Protein AF-A0A959LME8-F1 (afdb_monomer_lite)

pLDDT: mean 77.9, std 24.5, range [28.61, 98.38]

Secondary structure (DSSP, 8-state):
------------------------------------------TT-PPPEE-TT--TTGGG-TTEEEEEEETTEEEEEEEE---S-BGGGTTSTTHHHHB----SS-TT----S-----EEEEEEEESS---

Sequence (131 aa):
MNRNISLLALAIIATASISFTACKKASDASVEPTTSSTSTSTPGTNNPVVSDGVPDIYKKIYGATDIYVDGDYVVIKVNGLPDHKSPYYLSTQWESTMYEAYNGTNPQFNLNPNRISEAKITFRIPMNPKE

Foldseek 3Di:
DDDDDDDDDDDDDDDDDDDDDDDDDDDDDDDDDDDPDPDDDFPQPDQAAEDPPFDPVVSPDGQWNYWYDDPQWIKTKGWDFDRAADCLCPPHPCCVRRHDDDPDDDPPDDDDPHHTDIDIDMDIGGNDDDD

Radius of gyration: 27.07 Å; chains: 1; bounding box: 62×78×50 Å

Structure (mmCIF, N/CA/C/O backbone):
data_AF-A0A959LME8-F1
#
_entry.id   AF-A0A959LME8-F1
#
loop_
_atom_site.group_PDB
_atom_site.id
_atom_site.type_symbol
_atom_site.label_atom_id
_atom_site.label_alt_id
_atom_site.label_comp_id
_atom_site.label_asym_id
_atom_site.label_entity_id
_atom_site.label_seq_id
_atom_site.pdbx_PDB_ins_code
_atom_site.Cartn_x
_atom_site.Cartn_y
_atom_site.Cartn_z
_atom_site.occupancy
_atom_site.B_iso_or_equiv
_atom_site.auth_seq_id
_atom_site.auth_comp_id
_atom_site.auth_asym_id
_atom_site.auth_atom_id
_atom_site.pdbx_PDB_model_num
ATOM 1 N N . MET A 1 1 ? 24.085 -51.849 -20.803 1.00 43.47 1 MET A N 1
ATOM 2 C CA . MET A 1 1 ? 24.813 -51.978 -19.524 1.00 43.47 1 MET A CA 1
ATOM 3 C C . MET A 1 1 ? 23.754 -51.964 -18.437 1.00 43.47 1 MET A C 1
ATOM 5 O O . MET A 1 1 ? 23.379 -50.902 -17.972 1.00 43.47 1 MET A O 1
ATOM 9 N N . ASN A 1 2 ? 23.164 -53.130 -18.154 1.00 46.31 2 ASN A N 1
ATOM 10 C CA . ASN A 1 2 ? 21.931 -53.242 -17.370 1.00 46.31 2 ASN A CA 1
ATOM 11 C C . ASN A 1 2 ? 22.140 -54.288 -16.278 1.00 46.31 2 ASN A C 1
ATOM 13 O O . ASN A 1 2 ? 22.315 -55.463 -16.590 1.00 46.31 2 ASN A O 1
ATOM 17 N N . ARG A 1 3 ? 22.128 -53.846 -15.019 1.00 53.62 3 ARG A N 1
ATOM 18 C CA . ARG A 1 3 ? 22.070 -54.687 -13.819 1.00 53.62 3 ARG A CA 1
ATOM 19 C C . ARG A 1 3 ? 21.374 -53.882 -12.716 1.00 53.62 3 ARG A C 1
ATOM 21 O O . ARG A 1 3 ? 21.660 -52.698 -12.631 1.00 53.62 3 ARG A O 1
ATOM 28 N N . ASN A 1 4 ? 20.519 -54.348 -11.809 1.00 46.09 4 ASN A N 1
ATOM 29 C CA . ASN A 1 4 ? 19.783 -55.580 -11.520 1.00 46.09 4 ASN A CA 1
ATOM 30 C C . ASN A 1 4 ? 18.724 -55.124 -10.486 1.00 46.09 4 ASN A C 1
ATOM 32 O O . ASN A 1 4 ? 19.103 -54.478 -9.510 1.00 46.09 4 ASN A O 1
ATOM 36 N N . ILE A 1 5 ? 17.436 -55.424 -10.665 1.00 55.38 5 ILE A N 1
ATOM 37 C CA . ILE A 1 5 ? 16.397 -55.106 -9.667 1.00 55.38 5 ILE A CA 1
ATOM 38 C C . ILE A 1 5 ? 16.437 -56.170 -8.563 1.00 55.38 5 ILE A C 1
ATOM 40 O O . ILE A 1 5 ? 16.324 -57.360 -8.851 1.00 55.38 5 ILE A O 1
ATOM 44 N N . SER A 1 6 ? 16.632 -55.738 -7.313 1.00 51.69 6 SER A N 1
ATOM 45 C CA . SER A 1 6 ? 16.668 -56.603 -6.128 1.00 51.69 6 SER A CA 1
ATOM 46 C C . SER A 1 6 ? 15.275 -56.718 -5.503 1.00 51.69 6 SER A C 1
ATOM 48 O O . SER A 1 6 ? 14.708 -55.727 -5.047 1.00 51.69 6 SER A O 1
ATOM 50 N N . LEU A 1 7 ? 14.738 -57.939 -5.494 1.00 45.81 7 LEU A N 1
ATOM 51 C CA . LEU A 1 7 ? 13.547 -58.366 -4.760 1.00 45.81 7 LEU A CA 1
ATOM 52 C C . LEU A 1 7 ? 13.969 -58.884 -3.376 1.00 45.81 7 LEU A C 1
ATOM 54 O O . LEU A 1 7 ? 14.580 -59.947 -3.325 1.00 45.81 7 LEU A O 1
ATOM 58 N N . LEU A 1 8 ? 13.591 -58.211 -2.279 1.00 47.78 8 LEU A N 1
ATOM 59 C CA . LEU A 1 8 ? 13.223 -58.886 -1.020 1.00 47.78 8 LEU A CA 1
ATOM 60 C C . LEU A 1 8 ? 12.517 -57.944 -0.014 1.00 47.78 8 LEU A C 1
ATOM 62 O O . LEU A 1 8 ? 13.131 -57.075 0.590 1.00 47.78 8 LEU A O 1
ATOM 66 N N . ALA A 1 9 ? 11.205 -58.158 0.108 1.00 44.62 9 ALA A N 1
ATOM 67 C CA . ALA A 1 9 ? 10.322 -58.104 1.282 1.00 44.62 9 ALA A CA 1
ATOM 68 C C . ALA A 1 9 ? 10.640 -57.231 2.524 1.00 44.62 9 ALA A C 1
ATOM 70 O O . ALA A 1 9 ? 11.569 -57.525 3.267 1.00 44.62 9 ALA A O 1
ATOM 71 N N . LEU A 1 10 ? 9.701 -56.327 2.862 1.00 42.75 10 LEU A N 1
ATOM 72 C CA . LEU A 1 10 ? 9.080 -56.182 4.201 1.00 42.75 10 LEU A CA 1
ATOM 73 C C . LEU A 1 10 ? 7.830 -55.269 4.075 1.00 42.75 10 LEU A C 1
ATOM 75 O O . LEU A 1 10 ? 7.948 -54.081 3.816 1.00 42.75 10 LEU A O 1
ATOM 79 N N . ALA A 1 11 ? 6.637 -55.828 3.863 1.00 44.25 11 ALA A N 1
ATOM 80 C CA . ALA A 1 11 ? 5.595 -56.096 4.864 1.00 44.25 11 ALA A CA 1
ATOM 81 C C . ALA A 1 11 ? 4.889 -54.857 5.489 1.00 44.25 11 ALA A C 1
ATOM 83 O O . ALA A 1 11 ? 5.402 -54.228 6.402 1.00 44.25 11 ALA A O 1
ATOM 84 N N . ILE A 1 12 ? 3.650 -54.630 5.018 1.00 51.25 12 ILE A N 1
ATOM 85 C CA . ILE A 1 12 ? 2.414 -54.332 5.780 1.00 51.25 12 ILE A CA 1
ATOM 86 C C . ILE A 1 12 ? 2.395 -53.060 6.652 1.00 51.25 12 ILE A C 1
ATOM 88 O O . ILE A 1 12 ? 2.774 -53.106 7.817 1.00 51.25 12 ILE A O 1
ATOM 92 N N . ILE A 1 13 ? 1.749 -51.990 6.162 1.00 51.47 13 ILE A N 1
ATOM 93 C CA . ILE A 1 13 ? 0.960 -51.079 7.014 1.00 51.47 13 ILE A CA 1
ATOM 94 C C . ILE A 1 13 ? -0.391 -50.807 6.347 1.00 51.47 13 ILE A C 1
ATOM 96 O O . ILE A 1 13 ? -0.491 -50.542 5.151 1.00 51.47 13 ILE A O 1
ATOM 100 N N . ALA A 1 14 ? -1.419 -50.975 7.169 1.00 47.78 14 ALA A N 1
ATOM 101 C CA . ALA A 1 14 ? -2.825 -51.064 6.849 1.00 47.78 14 ALA A CA 1
ATOM 102 C C . ALA A 1 14 ? -3.462 -49.758 6.343 1.00 47.78 14 ALA A C 1
ATOM 104 O O . ALA A 1 14 ? -3.069 -48.644 6.676 1.00 47.78 14 ALA A O 1
ATOM 105 N N . THR A 1 15 ? -4.513 -49.980 5.564 1.00 51.12 15 THR A N 1
ATOM 106 C CA . THR A 1 15 ? -5.557 -49.082 5.069 1.00 51.12 15 THR A CA 1
ATOM 107 C C . THR A 1 15 ? -6.162 -48.134 6.108 1.00 51.12 15 THR A C 1
ATOM 109 O O . THR A 1 15 ? -6.530 -48.576 7.194 1.00 51.12 15 THR A O 1
ATOM 112 N N . ALA A 1 16 ? -6.451 -46.895 5.696 1.00 45.44 16 ALA A N 1
ATOM 113 C CA . ALA A 1 16 ? -7.585 -46.123 6.213 1.00 45.44 16 ALA A CA 1
ATOM 1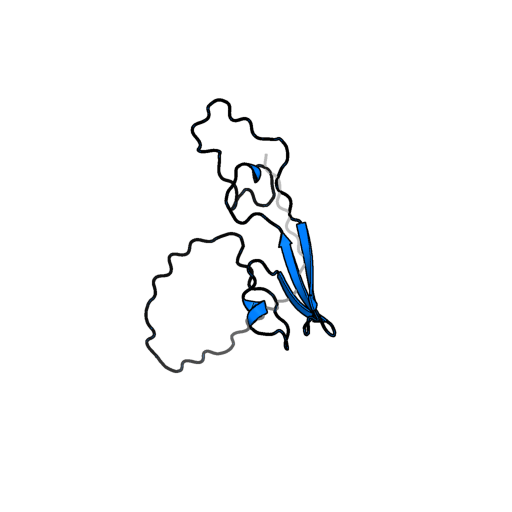14 C C . ALA A 1 16 ? -8.075 -45.115 5.157 1.00 45.44 16 ALA A C 1
ATOM 116 O O . ALA A 1 16 ? -7.724 -43.937 5.160 1.00 45.44 16 ALA A O 1
ATOM 117 N N . SER A 1 17 ? -8.886 -45.608 4.224 1.00 50.75 17 SER A N 1
ATOM 118 C CA . SER A 1 17 ? -9.713 -44.802 3.327 1.00 50.75 17 SER A CA 1
ATOM 119 C C . SER A 1 17 ? -10.876 -44.231 4.139 1.00 50.75 17 SER A C 1
ATOM 121 O O . SER A 1 17 ? -11.756 -44.981 4.555 1.00 50.75 17 SER A O 1
ATOM 123 N N . ILE A 1 18 ? -10.895 -42.920 4.372 1.00 56.47 18 ILE A N 1
ATOM 124 C CA . ILE A 1 18 ? -12.032 -42.243 5.003 1.00 56.47 18 ILE A CA 1
ATOM 125 C C . ILE A 1 18 ? -12.670 -41.332 3.955 1.00 56.47 18 ILE A C 1
ATOM 127 O O . ILE A 1 18 ? -12.293 -40.176 3.777 1.00 56.47 18 ILE A O 1
ATOM 131 N N . SER A 1 19 ? -13.633 -41.892 3.224 1.00 48.53 19 SER A N 1
ATOM 132 C CA . SER A 1 19 ? -14.590 -41.124 2.433 1.00 48.53 19 SER A CA 1
ATOM 133 C C . SER A 1 19 ? -15.699 -40.638 3.359 1.00 48.53 19 SER A C 1
ATOM 135 O O . SER A 1 19 ? -16.513 -41.430 3.827 1.00 48.53 19 SER A O 1
ATOM 137 N N . PHE A 1 20 ? -15.761 -39.330 3.595 1.00 55.59 20 PHE A N 1
ATOM 138 C CA . PHE A 1 20 ? -16.958 -38.691 4.128 1.00 55.59 20 PHE A CA 1
ATOM 139 C C . PHE A 1 20 ? -17.844 -38.265 2.955 1.00 55.59 20 PHE A C 1
ATOM 141 O O . PHE A 1 20 ? -17.534 -37.323 2.230 1.00 55.59 20 PHE A O 1
ATOM 148 N N . THR A 1 21 ? -18.949 -38.978 2.749 1.00 50.16 21 THR A N 1
ATOM 149 C CA . THR A 1 21 ? -20.094 -38.495 1.968 1.00 50.16 21 THR A CA 1
ATOM 150 C C . THR A 1 21 ? -21.156 -38.032 2.958 1.00 50.16 21 THR A C 1
ATOM 152 O O . THR A 1 21 ? -21.611 -38.834 3.770 1.00 50.16 21 THR A O 1
ATOM 155 N N . ALA A 1 22 ? -21.561 -36.761 2.900 1.00 47.03 22 ALA A N 1
ATOM 156 C CA . ALA A 1 22 ? -22.679 -36.247 3.687 1.00 47.03 22 ALA A CA 1
ATOM 157 C C . ALA A 1 22 ? -23.575 -35.307 2.857 1.00 47.03 22 ALA A C 1
ATOM 159 O O . ALA A 1 22 ? -23.183 -34.215 2.467 1.00 47.03 22 ALA A O 1
ATOM 160 N N . CYS A 1 23 ? -24.779 -35.833 2.615 1.00 43.09 23 CYS A N 1
ATOM 161 C CA . CYS A 1 23 ? -26.102 -35.246 2.376 1.00 43.09 23 CYS A CA 1
ATOM 162 C C . CYS A 1 23 ? -26.331 -34.119 1.350 1.00 43.09 23 CYS A C 1
ATOM 164 O O . CYS A 1 23 ? -26.049 -32.944 1.564 1.00 43.09 23 CYS A O 1
ATOM 166 N N . LYS A 1 24 ? -27.081 -34.501 0.304 1.00 48.75 24 LYS A N 1
ATOM 167 C CA . LYS A 1 24 ? -27.944 -33.628 -0.498 1.00 48.75 24 LYS A CA 1
ATOM 168 C C . LYS A 1 24 ? -29.092 -33.079 0.358 1.00 48.75 24 LYS A C 1
ATOM 170 O O . LYS A 1 24 ? -29.767 -33.852 1.035 1.00 48.75 24 LYS A O 1
ATOM 175 N N . LYS A 1 25 ? -29.410 -31.794 0.199 1.00 39.50 25 LYS A N 1
ATOM 176 C CA . LYS A 1 25 ? -30.776 -31.284 0.356 1.00 39.50 25 LYS A CA 1
ATOM 177 C C . LYS A 1 25 ? -31.178 -30.641 -0.966 1.00 39.50 25 LYS A C 1
ATOM 179 O O . LYS A 1 25 ? -30.631 -29.616 -1.352 1.00 39.50 25 LYS A O 1
ATOM 184 N N . ALA A 1 26 ? -32.091 -31.298 -1.673 1.00 48.03 26 ALA A N 1
ATOM 185 C CA . ALA A 1 26 ? -32.864 -30.670 -2.729 1.00 48.03 26 ALA A CA 1
ATOM 186 C C . ALA A 1 26 ? -34.098 -30.053 -2.069 1.00 48.03 26 ALA A C 1
ATOM 188 O O . ALA A 1 26 ? -34.865 -30.763 -1.421 1.00 48.03 26 ALA A O 1
ATOM 189 N N . SER A 1 27 ? -34.268 -28.746 -2.218 1.00 41.41 27 SER A N 1
ATOM 190 C CA . SER A 1 27 ? -35.561 -28.094 -2.051 1.00 41.41 27 SER A CA 1
ATOM 191 C C . SER A 1 27 ? -35.542 -26.753 -2.774 1.00 41.41 27 SER A C 1
ATOM 193 O O . SER A 1 27 ? -34.872 -25.823 -2.340 1.00 41.41 27 SER A O 1
ATOM 195 N N . ASP A 1 28 ? -36.335 -26.756 -3.838 1.00 39.28 28 ASP A N 1
ATOM 196 C CA . ASP A 1 28 ? -37.061 -25.664 -4.472 1.00 39.28 28 ASP A CA 1
ATOM 197 C C . ASP A 1 28 ? -36.351 -24.743 -5.472 1.00 39.28 28 ASP A C 1
ATOM 199 O O . ASP A 1 28 ? -35.332 -24.109 -5.207 1.00 39.28 28 ASP A O 1
ATOM 203 N N . ALA A 1 29 ? -36.946 -24.708 -6.663 1.00 46.69 29 ALA A N 1
ATOM 204 C CA . ALA A 1 29 ? -36.537 -23.902 -7.792 1.00 46.69 29 ALA A CA 1
ATOM 205 C C . ALA A 1 29 ? -37.232 -22.543 -7.689 1.00 46.69 29 ALA A C 1
ATOM 207 O O . ALA A 1 29 ? -38.408 -22.411 -8.016 1.00 46.69 29 ALA A O 1
ATOM 208 N N . SER A 1 30 ? -36.484 -21.527 -7.272 1.00 41.28 30 SER A N 1
ATOM 209 C CA . SER A 1 30 ? -36.855 -20.132 -7.481 1.00 41.28 30 SER A CA 1
ATOM 210 C C . SER A 1 30 ? -35.950 -19.566 -8.568 1.00 41.28 30 SER A C 1
ATOM 212 O O . SER A 1 30 ? -34.728 -19.545 -8.431 1.00 41.28 30 SER A O 1
ATOM 214 N N . VAL A 1 31 ? -36.561 -19.173 -9.681 1.00 52.66 31 VAL A N 1
ATOM 215 C CA . VAL A 1 31 ? -35.905 -18.500 -10.802 1.00 52.66 31 VAL A CA 1
ATOM 216 C C . VAL A 1 31 ? -35.580 -17.070 -10.366 1.00 52.66 31 VAL A C 1
ATOM 218 O O . VAL A 1 31 ? -36.493 -16.271 -10.179 1.00 52.66 31 VAL A O 1
ATOM 221 N N . GLU A 1 32 ? -34.296 -16.739 -10.227 1.00 42.97 32 GLU A N 1
ATOM 222 C CA . GLU A 1 32 ? -33.808 -15.356 -10.099 1.00 42.97 32 GLU A CA 1
ATOM 223 C C . GLU A 1 32 ? -32.955 -14.963 -11.321 1.00 42.97 32 GLU A C 1
ATOM 225 O O . GLU A 1 32 ? -32.406 -15.833 -12.007 1.00 42.97 32 GLU A O 1
ATOM 230 N N . PRO A 1 33 ? -32.891 -13.662 -11.657 1.00 40.16 33 PRO A N 1
ATOM 231 C CA . PRO A 1 33 ? -32.531 -13.194 -12.985 1.00 40.16 33 PRO A CA 1
ATOM 232 C C . PRO A 1 33 ? -31.032 -13.334 -13.261 1.00 40.16 33 PRO A C 1
ATOM 234 O O . PRO A 1 33 ? -30.173 -13.005 -12.446 1.00 40.16 33 PRO A O 1
ATOM 237 N N . THR A 1 34 ? -30.720 -13.796 -14.471 1.00 34.56 34 THR A N 1
ATOM 238 C CA . THR A 1 34 ? -29.362 -13.852 -15.008 1.00 34.56 34 THR A CA 1
ATOM 239 C C . THR A 1 34 ? -28.827 -12.439 -15.234 1.00 34.56 34 THR A C 1
ATOM 241 O O . THR A 1 34 ? -29.139 -11.802 -16.238 1.00 34.56 34 THR A O 1
ATOM 244 N N . THR A 1 35 ? -27.976 -11.966 -14.325 1.00 35.62 35 THR A N 1
ATOM 245 C CA . THR A 1 35 ? -27.057 -10.858 -14.599 1.00 35.62 35 THR A CA 1
ATOM 246 C C . THR A 1 35 ? -25.741 -11.467 -15.065 1.00 35.62 35 THR A C 1
ATOM 248 O O . THR A 1 35 ? -25.015 -12.081 -14.284 1.00 35.62 35 THR A O 1
ATOM 251 N N . SER A 1 36 ? -25.448 -11.348 -16.360 1.00 41.72 36 SER A N 1
ATOM 252 C CA . SER A 1 36 ? -24.146 -11.704 -16.925 1.00 41.72 36 SER A CA 1
ATOM 253 C C . SER A 1 36 ? -23.059 -10.810 -16.328 1.00 41.72 36 SER A C 1
ATOM 255 O O . SER A 1 36 ? -22.819 -9.702 -16.799 1.00 41.72 36 SER A O 1
ATOM 257 N N . SER A 1 37 ? -22.389 -11.305 -15.294 1.00 33.38 37 SER A N 1
ATOM 258 C CA . SER A 1 37 ? -21.175 -10.704 -14.755 1.00 33.38 37 SER A CA 1
ATOM 259 C C . SER A 1 37 ? -19.977 -11.215 -15.547 1.00 33.38 37 SER A C 1
ATOM 261 O O . SER A 1 37 ? -19.467 -12.306 -15.293 1.00 33.38 37 SER A O 1
ATOM 263 N N . THR A 1 38 ? -19.515 -10.422 -16.511 1.00 31.80 38 THR A N 1
ATOM 264 C CA . THR A 1 38 ? -18.164 -10.568 -17.063 1.00 31.80 38 THR A CA 1
ATOM 265 C C . THR A 1 38 ? -17.172 -10.439 -15.910 1.00 31.80 38 THR A C 1
ATOM 267 O O . THR A 1 38 ? -17.045 -9.380 -15.299 1.00 31.80 38 THR A O 1
ATOM 270 N N . SER A 1 39 ? -16.505 -11.540 -15.571 1.00 32.75 39 SER A N 1
ATOM 271 C CA . SER A 1 39 ? -15.501 -11.591 -14.514 1.00 32.75 39 SER A CA 1
ATOM 272 C C . SER A 1 39 ? -14.203 -10.951 -15.005 1.00 32.75 39 SER A C 1
ATOM 274 O O . SER A 1 39 ? -13.378 -11.606 -15.637 1.00 32.75 39 SER A O 1
ATOM 276 N N . THR A 1 40 ? -14.020 -9.666 -14.712 1.00 28.61 40 THR A N 1
ATOM 277 C CA . THR A 1 40 ? -12.692 -9.047 -14.714 1.00 28.61 40 THR A CA 1
ATOM 278 C C . THR A 1 40 ? -12.141 -9.159 -13.300 1.00 28.61 40 THR A C 1
ATOM 280 O O . THR A 1 40 ? -12.606 -8.486 -12.385 1.00 28.61 40 THR A O 1
ATOM 283 N N . SER A 1 41 ? -11.181 -10.058 -13.108 1.00 34.50 41 SER A N 1
ATOM 284 C CA . SER A 1 41 ? -10.487 -10.255 -11.838 1.00 34.50 41 SER A CA 1
ATOM 285 C C . SER A 1 41 ? -9.553 -9.070 -11.576 1.00 34.50 41 SER A C 1
ATOM 287 O O . SER A 1 41 ? -8.429 -9.040 -12.078 1.00 34.50 41 SER A O 1
ATOM 289 N N . THR A 1 42 ? -10.018 -8.079 -10.817 1.00 40.22 42 THR A N 1
ATOM 290 C CA . THR A 1 42 ? -9.170 -6.996 -10.298 1.00 40.22 42 THR A CA 1
ATOM 291 C C . THR A 1 42 ? -8.412 -7.494 -9.059 1.00 40.22 42 THR A C 1
ATOM 293 O O . THR A 1 42 ? -9.039 -8.020 -8.134 1.00 40.22 42 THR A O 1
ATOM 296 N N . PRO A 1 43 ? -7.077 -7.360 -8.989 1.00 43.16 43 PRO A N 1
ATOM 297 C CA . PRO A 1 43 ? -6.308 -7.698 -7.793 1.00 43.16 43 PRO A CA 1
ATOM 298 C C . PRO A 1 43 ? -6.570 -6.658 -6.695 1.00 43.16 43 PRO A C 1
ATOM 300 O O . PRO A 1 43 ? -5.956 -5.601 -6.677 1.00 43.16 43 PRO A O 1
ATOM 303 N N . GLY A 1 44 ? -7.498 -6.947 -5.781 1.00 51.19 44 GLY A N 1
ATOM 304 C CA . GLY A 1 44 ? -7.839 -6.022 -4.689 1.00 51.19 44 GLY A CA 1
ATOM 305 C C . GLY A 1 44 ? -9.118 -6.354 -3.921 1.00 51.19 44 GLY A C 1
ATOM 306 O O . GLY A 1 44 ? -9.319 -5.857 -2.816 1.00 51.19 44 GLY A O 1
ATOM 307 N N . THR A 1 45 ? -9.972 -7.235 -4.445 1.00 50.94 45 THR A N 1
ATOM 308 C CA . THR A 1 45 ? -11.248 -7.590 -3.807 1.00 50.94 45 THR A CA 1
ATOM 309 C C . THR A 1 45 ? -11.083 -8.686 -2.753 1.00 50.94 45 THR A C 1
ATOM 311 O O . THR A 1 45 ? -11.630 -9.778 -2.874 1.00 50.94 45 THR A O 1
ATOM 314 N N . ASN A 1 46 ? -10.328 -8.406 -1.693 1.00 62.59 46 ASN A N 1
ATOM 315 C CA . ASN A 1 46 ? -10.524 -9.149 -0.453 1.00 62.59 46 ASN A CA 1
ATOM 316 C C . ASN A 1 46 ? -11.702 -8.493 0.265 1.00 62.59 46 ASN A C 1
ATOM 318 O O . ASN A 1 46 ? -11.643 -7.307 0.583 1.00 62.59 46 ASN A O 1
ATOM 322 N N . ASN A 1 47 ? -12.785 -9.240 0.486 1.00 79.62 47 ASN A N 1
ATOM 323 C CA . ASN A 1 47 ? -13.838 -8.764 1.377 1.00 79.62 47 ASN A CA 1
ATOM 324 C C . ASN A 1 47 ? -13.207 -8.573 2.768 1.00 79.62 47 ASN A C 1
ATOM 326 O O . ASN A 1 47 ? -12.567 -9.514 3.250 1.00 79.62 47 ASN A O 1
ATOM 330 N N . PRO A 1 48 ? -13.345 -7.396 3.405 1.00 90.06 48 PRO A N 1
ATOM 331 C CA . PRO A 1 48 ? -12.769 -7.175 4.722 1.00 90.06 48 PRO A CA 1
ATOM 332 C C . PRO A 1 48 ? -13.339 -8.180 5.720 1.00 90.06 48 PRO A C 1
ATOM 334 O O . PRO A 1 48 ? -14.522 -8.528 5.663 1.00 90.06 48 PRO A O 1
ATOM 337 N N . VAL A 1 49 ? -12.518 -8.599 6.680 1.00 95.56 49 VAL A N 1
ATOM 338 C CA . VAL A 1 49 ? -13.050 -9.204 7.901 1.00 95.56 49 VAL A CA 1
ATOM 339 C C . VAL A 1 49 ? -13.719 -8.084 8.691 1.00 95.56 49 VAL A C 1
ATOM 341 O O . VAL A 1 49 ? -13.085 -7.076 8.989 1.00 95.56 49 VAL A O 1
ATOM 344 N N . VAL A 1 50 ? -15.010 -8.225 8.984 1.00 96.50 50 VAL A N 1
ATOM 345 C CA . VAL A 1 50 ? -15.784 -7.216 9.716 1.00 96.50 50 VAL A CA 1
ATOM 346 C C . VAL A 1 50 ? -16.341 -7.847 10.981 1.00 96.50 50 VAL A C 1
ATOM 348 O O . VAL A 1 50 ? -17.032 -8.860 10.911 1.00 96.50 50 VAL A O 1
ATOM 351 N N . SER A 1 51 ? -16.039 -7.242 12.128 1.00 96.50 51 SER A N 1
ATOM 352 C CA . SER A 1 51 ? -16.558 -7.679 13.428 1.00 96.50 51 SER A CA 1
ATOM 353 C C . SER A 1 51 ? -17.954 -7.114 13.716 1.00 96.50 51 SER A C 1
ATOM 355 O O . SER A 1 51 ? -18.371 -6.106 13.137 1.00 96.50 51 SER A O 1
ATOM 357 N N . ASP A 1 52 ? -18.665 -7.739 14.655 1.00 94.50 52 ASP A N 1
ATOM 358 C CA . ASP A 1 52 ? -19.958 -7.249 15.138 1.00 94.50 52 ASP A CA 1
ATOM 359 C C . ASP A 1 52 ? -19.846 -5.844 15.754 1.00 94.50 52 ASP A C 1
ATOM 361 O O . ASP A 1 52 ? -18.810 -5.445 16.287 1.00 94.50 52 ASP A O 1
ATOM 365 N N . GLY A 1 53 ? -20.931 -5.069 15.670 1.00 93.62 53 GLY A N 1
ATOM 366 C CA . GLY A 1 53 ? -20.999 -3.710 16.220 1.00 93.62 53 GLY A CA 1
ATOM 367 C C . GLY A 1 53 ? -20.349 -2.621 15.358 1.00 93.62 53 GLY A C 1
ATOM 368 O O . GLY A 1 53 ? -20.501 -1.444 15.673 1.00 93.62 53 GLY A O 1
ATOM 369 N N . VAL A 1 54 ? -19.683 -2.972 14.251 1.00 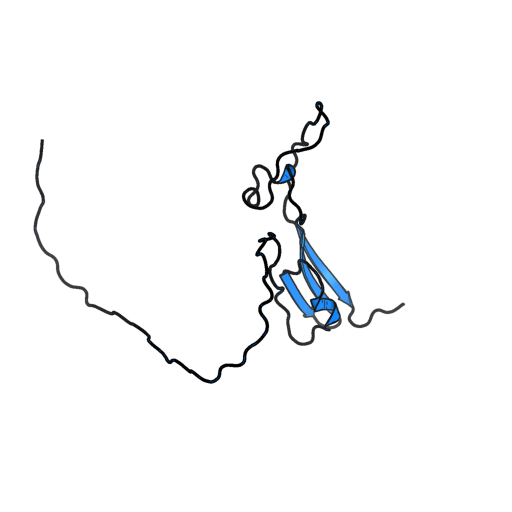96.44 54 VAL A N 1
ATOM 370 C CA . VAL A 1 54 ? -19.185 -1.997 13.267 1.00 96.44 54 VAL A CA 1
ATOM 371 C C . VAL A 1 54 ? -20.366 -1.343 12.529 1.00 96.44 54 VAL A C 1
ATOM 373 O O . VAL A 1 54 ? -21.129 -2.058 11.865 1.00 96.44 54 VAL A O 1
ATOM 376 N N . PRO A 1 55 ? -20.517 -0.002 12.569 1.00 94.69 55 PRO A N 1
ATOM 377 C CA . PRO A 1 55 ? -21.566 0.688 11.822 1.00 94.69 55 PRO A CA 1
ATOM 378 C C . PRO A 1 55 ? -21.464 0.455 10.310 1.00 94.69 55 PRO A C 1
ATOM 380 O O . PRO A 1 55 ? -20.370 0.449 9.740 1.00 94.69 55 PRO A O 1
ATOM 383 N N . ASP A 1 56 ? -22.610 0.330 9.637 1.00 94.31 56 ASP A N 1
ATOM 384 C CA . ASP A 1 56 ? -22.681 -0.059 8.220 1.00 94.31 56 ASP A CA 1
ATOM 385 C C . ASP A 1 56 ? -21.908 0.864 7.272 1.00 94.31 56 ASP A C 1
ATOM 387 O O . ASP A 1 56 ? -21.432 0.424 6.226 1.00 94.31 56 ASP A O 1
ATOM 391 N N . ILE A 1 57 ? -21.741 2.138 7.634 1.00 93.50 57 ILE A N 1
ATOM 392 C CA . ILE A 1 57 ? -20.976 3.089 6.824 1.00 93.50 57 ILE A CA 1
ATOM 393 C C . ILE A 1 57 ? -19.514 2.657 6.648 1.00 93.50 57 ILE A C 1
ATOM 395 O O . ILE A 1 57 ? -18.974 2.784 5.551 1.00 93.50 57 ILE A O 1
ATOM 399 N N . TYR A 1 58 ? -18.893 2.074 7.677 1.00 94.81 58 TYR A N 1
ATOM 400 C CA . TYR A 1 58 ? -17.496 1.640 7.618 1.00 94.81 58 TYR A CA 1
ATOM 401 C C . TYR A 1 58 ? -17.315 0.379 6.770 1.00 94.81 58 TYR A C 1
ATOM 403 O O . TYR A 1 58 ? -16.249 0.177 6.197 1.00 94.81 58 TYR A O 1
ATOM 411 N N . LYS A 1 59 ? -18.371 -0.423 6.585 1.00 91.62 59 LYS A N 1
ATOM 412 C CA . LYS A 1 59 ? -18.354 -1.605 5.702 1.00 91.62 59 LYS A CA 1
ATOM 413 C C . LYS A 1 59 ? -18.179 -1.239 4.224 1.00 91.62 59 LYS A C 1
ATOM 415 O O . LYS A 1 59 ? -17.854 -2.100 3.417 1.00 91.62 59 LYS A O 1
ATOM 420 N N . LYS A 1 60 ? -18.389 0.033 3.866 1.00 92.81 60 LYS A N 1
ATOM 421 C CA . LYS A 1 60 ? -18.210 0.551 2.501 1.00 92.81 60 LYS A CA 1
ATOM 422 C C . LYS A 1 60 ? -16.765 0.936 2.181 1.00 92.81 60 LYS A C 1
ATOM 424 O O . LYS A 1 60 ? -16.498 1.376 1.065 1.00 92.81 60 LYS A O 1
ATOM 429 N N . ILE A 1 61 ? -15.844 0.829 3.139 1.00 92.75 61 ILE A N 1
ATOM 430 C CA . ILE A 1 61 ? -14.446 1.195 2.916 1.00 92.75 61 ILE A CA 1
ATOM 431 C C . ILE A 1 61 ? -13.796 0.183 1.977 1.00 92.75 61 ILE A C 1
ATOM 433 O O . ILE A 1 61 ? -13.694 -1.006 2.274 1.00 92.75 61 ILE A O 1
ATOM 437 N N . TYR A 1 62 ? -13.330 0.691 0.841 1.00 91.44 62 TYR A N 1
ATOM 438 C CA . TYR A 1 62 ? -12.602 -0.080 -0.150 1.00 91.44 62 TYR A CA 1
ATOM 439 C C . TYR A 1 62 ? -11.191 -0.445 0.334 1.00 91.44 62 TYR A C 1
ATOM 441 O O . TYR A 1 62 ? -10.526 0.360 0.986 1.00 91.44 62 TYR A O 1
ATOM 449 N N . GLY A 1 63 ? -10.724 -1.651 -0.003 1.00 91.44 63 GLY A N 1
ATOM 450 C CA . GLY A 1 63 ? -9.360 -2.109 0.295 1.00 91.44 63 GLY A CA 1
ATOM 451 C C . GLY A 1 63 ? -9.075 -2.402 1.775 1.00 91.44 63 GLY A C 1
ATOM 452 O O . GLY A 1 63 ? -7.919 -2.623 2.147 1.00 91.44 63 GLY A O 1
ATOM 453 N N . ALA A 1 64 ? -10.103 -2.407 2.629 1.00 95.44 64 ALA A N 1
ATOM 454 C CA . ALA A 1 64 ? -9.974 -2.837 4.014 1.00 95.44 64 ALA A CA 1
ATOM 455 C C . ALA A 1 64 ? -9.671 -4.337 4.095 1.00 95.44 64 ALA A C 1
ATOM 457 O O . ALA A 1 64 ? -10.278 -5.155 3.409 1.00 95.44 64 ALA A O 1
ATOM 458 N N . THR A 1 65 ? -8.727 -4.694 4.959 1.00 96.06 65 THR A N 1
ATOM 459 C CA . THR A 1 65 ? -8.427 -6.087 5.304 1.00 96.06 65 THR A CA 1
ATOM 460 C C . THR A 1 65 ? -9.133 -6.507 6.587 1.00 96.06 65 THR A C 1
ATOM 462 O O . THR A 1 65 ? -9.499 -7.672 6.729 1.00 96.06 65 THR A O 1
ATOM 465 N N . ASP A 1 66 ? -9.356 -5.560 7.497 1.00 97.62 66 ASP A N 1
ATOM 466 C CA . ASP A 1 66 ? -9.932 -5.795 8.819 1.00 97.62 66 ASP A CA 1
ATOM 467 C C . ASP A 1 66 ? -10.647 -4.528 9.307 1.00 97.62 66 ASP A C 1
ATOM 469 O O . ASP A 1 66 ? -10.102 -3.424 9.188 1.00 97.62 66 ASP A O 1
ATOM 473 N N . ILE A 1 67 ? -11.861 -4.679 9.835 1.00 98.12 67 ILE A N 1
ATOM 474 C CA . ILE A 1 67 ? -12.667 -3.603 10.416 1.00 98.12 67 ILE A CA 1
ATOM 475 C C . ILE A 1 67 ? -13.305 -4.104 11.714 1.00 98.12 67 ILE A C 1
ATOM 477 O O . ILE A 1 67 ? -14.092 -5.053 11.711 1.00 98.12 67 ILE A O 1
ATOM 481 N N . TYR A 1 68 ? -13.005 -3.445 12.831 1.00 98.12 68 TYR A N 1
ATOM 482 C CA . TYR A 1 68 ? -13.518 -3.834 14.145 1.00 98.12 68 TYR A CA 1
ATOM 483 C C . TYR A 1 68 ? -13.666 -2.643 15.091 1.00 98.12 68 TYR A C 1
ATOM 485 O O . TYR A 1 68 ? -13.131 -1.561 14.849 1.00 98.12 68 TYR A O 1
ATOM 493 N N . VAL A 1 69 ? -14.410 -2.849 16.177 1.00 97.94 69 VAL A N 1
ATOM 494 C CA . VAL A 1 69 ? -14.559 -1.874 17.262 1.00 97.94 69 VAL A CA 1
ATOM 495 C C . VAL A 1 69 ? -13.520 -2.157 18.347 1.00 97.94 69 VAL A C 1
ATOM 497 O O . VAL A 1 69 ? -13.358 -3.296 18.776 1.00 97.94 69 VAL A O 1
ATOM 500 N N . ASP A 1 70 ? -12.822 -1.114 18.788 1.00 97.81 70 ASP A N 1
ATOM 501 C CA . ASP A 1 70 ? -11.849 -1.137 19.883 1.00 97.81 70 ASP A CA 1
ATOM 502 C C . ASP A 1 70 ? -12.133 0.032 20.836 1.00 97.81 70 ASP A C 1
ATOM 504 O O . ASP A 1 70 ? -11.725 1.175 20.596 1.00 97.81 70 ASP A O 1
ATOM 508 N N . GLY A 1 71 ? -12.901 -0.250 21.892 1.00 96.44 71 GLY A N 1
ATOM 509 C CA . GLY A 1 71 ? -13.435 0.771 22.794 1.00 96.44 71 GLY A CA 1
ATOM 510 C C . GLY A 1 71 ? -14.314 1.775 22.044 1.00 96.44 71 GLY A C 1
ATOM 511 O O . GLY A 1 71 ? -15.239 1.390 21.333 1.00 96.44 71 GLY A O 1
ATOM 512 N N . ASP A 1 72 ? -13.987 3.062 22.164 1.00 96.44 72 ASP A N 1
ATOM 513 C CA . ASP A 1 72 ? -14.706 4.161 21.504 1.00 96.44 72 ASP A CA 1
ATOM 514 C C . ASP A 1 72 ? -14.242 4.427 20.061 1.00 96.44 72 ASP A C 1
ATOM 516 O O . ASP A 1 72 ? -14.507 5.499 19.513 1.00 96.44 72 ASP A O 1
ATOM 520 N N . TYR A 1 73 ? -13.522 3.493 19.434 1.00 97.94 73 TYR A N 1
ATOM 521 C CA . TYR A 1 73 ? -12.978 3.657 18.086 1.00 97.94 73 TYR A CA 1
ATOM 522 C C . TYR A 1 73 ? -13.434 2.544 17.150 1.00 97.94 73 TYR A C 1
ATOM 524 O O . TYR A 1 73 ? -13.483 1.374 17.522 1.00 97.94 73 TYR A O 1
ATOM 532 N N . VAL A 1 74 ? -13.660 2.906 15.891 1.00 98.06 74 VAL A N 1
ATOM 533 C CA . VAL A 1 74 ? -13.613 1.966 14.773 1.00 98.06 74 VAL A CA 1
ATOM 534 C C . VAL A 1 74 ? -12.179 1.917 14.262 1.00 98.06 74 VAL A C 1
ATOM 536 O O . VAL A 1 74 ? -11.586 2.945 13.924 1.00 98.06 74 VAL A O 1
ATOM 539 N N . VAL A 1 75 ? -11.614 0.716 14.214 1.00 98.38 75 VAL A N 1
ATOM 540 C CA . VAL A 1 75 ? -10.278 0.451 13.688 1.00 98.38 75 VAL A CA 1
ATOM 541 C C . VAL A 1 75 ? -10.410 -0.184 12.316 1.00 98.38 75 VAL A C 1
ATOM 543 O O . VAL A 1 75 ? -11.125 -1.168 12.151 1.00 98.38 75 VAL A O 1
ATOM 546 N N . ILE A 1 76 ? -9.705 0.376 11.335 1.00 98.25 76 ILE A N 1
ATOM 547 C CA . ILE A 1 76 ? -9.667 -0.123 9.960 1.00 98.25 76 ILE A CA 1
ATOM 548 C C . ILE A 1 76 ? -8.216 -0.376 9.586 1.00 98.25 76 ILE A C 1
ATOM 550 O O . ILE A 1 76 ? -7.387 0.533 9.661 1.00 98.25 76 ILE A O 1
ATOM 554 N N . LYS A 1 77 ? -7.908 -1.593 9.147 1.00 97.81 77 LYS A N 1
ATOM 555 C CA . LYS A 1 77 ? -6.609 -1.932 8.564 1.00 97.81 77 LYS A CA 1
ATOM 556 C C . LYS A 1 77 ? -6.748 -2.031 7.056 1.00 97.81 77 LYS A C 1
ATOM 558 O O . LYS A 1 77 ? -7.722 -2.586 6.553 1.00 97.81 77 LYS A O 1
ATOM 563 N N . VAL A 1 78 ? -5.758 -1.512 6.342 1.00 95.94 78 VAL A N 1
ATOM 564 C CA . VAL A 1 78 ? -5.648 -1.638 4.888 1.00 95.94 78 VAL A CA 1
ATOM 565 C C . VAL A 1 78 ? -4.237 -2.071 4.518 1.00 95.94 78 VAL A C 1
ATOM 567 O O . VAL A 1 78 ? -3.253 -1.744 5.194 1.00 95.94 78 VAL A O 1
ATOM 570 N N . ASN A 1 79 ? -4.146 -2.770 3.397 1.00 94.12 79 ASN A N 1
ATOM 571 C CA . ASN A 1 79 ? -2.896 -2.957 2.687 1.00 94.12 79 ASN A CA 1
ATOM 572 C C . ASN A 1 79 ? -2.806 -1.859 1.625 1.00 94.12 79 ASN A C 1
ATOM 574 O O . ASN A 1 79 ? -3.440 -1.946 0.579 1.00 94.12 79 ASN A O 1
ATOM 578 N N . GLY A 1 80 ? -2.066 -0.797 1.923 1.00 91.88 80 GLY A N 1
ATOM 579 C CA . GLY A 1 80 ? -1.806 0.305 1.010 1.00 91.88 80 GLY A CA 1
ATOM 580 C C . GLY A 1 80 ? -0.999 -0.176 -0.188 1.00 91.88 80 GLY A C 1
ATOM 581 O O . GLY A 1 80 ? 0.225 -0.275 -0.113 1.00 91.88 80 GLY A O 1
ATOM 582 N N . LEU A 1 81 ? -1.704 -0.469 -1.276 1.00 93.31 81 LEU A N 1
ATOM 583 C CA . LEU A 1 81 ? -1.158 -0.868 -2.563 1.00 93.31 81 LEU A CA 1
ATOM 584 C C . LEU A 1 81 ? -1.935 -0.125 -3.667 1.00 93.31 81 LEU A C 1
ATOM 586 O O . LEU A 1 81 ? -3.165 -0.105 -3.613 1.00 93.31 81 LEU A O 1
ATOM 590 N N . PRO A 1 82 ? -1.270 0.514 -4.646 1.00 94.12 82 PRO A N 1
ATOM 591 C CA . PRO A 1 82 ? -1.963 1.184 -5.743 1.00 94.12 82 PRO A CA 1
ATOM 592 C C . PRO A 1 82 ? -2.860 0.233 -6.546 1.00 94.12 82 PRO A C 1
ATOM 594 O O . PRO A 1 82 ? -2.377 -0.713 -7.162 1.00 94.12 82 PRO A O 1
ATOM 597 N N . ASP A 1 83 ? -4.159 0.511 -6.599 1.00 91.81 83 ASP A N 1
ATOM 598 C CA . ASP A 1 83 ? -5.132 -0.337 -7.295 1.00 91.81 83 ASP A CA 1
ATOM 599 C C . ASP A 1 83 ? -5.299 0.050 -8.772 1.00 91.81 83 ASP A C 1
ATOM 601 O O . ASP A 1 83 ? -6.315 0.585 -9.208 1.00 91.81 83 ASP A O 1
ATOM 605 N N . HIS A 1 84 ? -4.228 -0.117 -9.539 1.00 93.62 84 HIS A N 1
ATOM 606 C CA . HIS A 1 84 ? -4.238 0.002 -10.995 1.00 93.62 84 HIS A CA 1
ATOM 607 C C . HIS A 1 84 ? -2.986 -0.650 -11.567 1.00 93.62 84 HIS A C 1
ATOM 609 O O . HIS A 1 84 ? -1.958 -0.741 -10.891 1.00 93.62 84 HIS A O 1
ATOM 615 N N . LYS A 1 85 ? -3.047 -1.064 -12.835 1.00 96.88 85 LYS A N 1
ATOM 616 C CA . LYS A 1 85 ? -1.871 -1.617 -13.499 1.00 96.88 85 LYS A CA 1
ATOM 617 C C . LYS A 1 85 ? -0.820 -0.545 -13.776 1.00 96.88 85 LYS A C 1
ATOM 619 O O . LYS A 1 85 ? -1.155 0.601 -14.068 1.00 96.88 85 LYS A O 1
ATOM 624 N N . SER A 1 86 ? 0.457 -0.906 -13.661 1.00 97.31 86 SER A N 1
ATOM 625 C CA . SER A 1 86 ? 1.559 0.049 -13.803 1.00 97.31 86 SER A CA 1
ATOM 626 C C . SER A 1 86 ? 2.894 -0.617 -14.155 1.00 97.31 86 SER A C 1
ATOM 628 O O . SER A 1 86 ? 3.171 -1.722 -13.673 1.00 97.31 86 SER A O 1
ATOM 630 N N . PRO A 1 87 ? 3.797 0.076 -14.882 1.00 97.81 87 PRO A N 1
ATOM 631 C CA . PRO A 1 87 ? 5.161 -0.403 -15.110 1.00 97.81 87 PRO A CA 1
ATOM 632 C C . PRO A 1 87 ? 5.967 -0.572 -13.817 1.00 97.81 87 PRO A C 1
ATOM 634 O O . PRO A 1 87 ? 6.923 -1.345 -13.771 1.00 97.81 87 PRO A O 1
ATOM 637 N N . TYR A 1 88 ? 5.579 0.133 -12.750 1.00 97.88 88 TYR A N 1
ATOM 638 C CA . TYR A 1 88 ? 6.245 0.087 -11.447 1.00 97.88 88 TYR A CA 1
ATOM 639 C C . TYR A 1 88 ? 6.012 -1.218 -10.666 1.00 97.88 88 TYR A C 1
ATOM 641 O O . TYR A 1 88 ? 6.641 -1.411 -9.623 1.00 97.88 88 TYR A O 1
ATOM 649 N N . TYR A 1 89 ? 5.161 -2.117 -11.175 1.00 98.12 89 TYR A N 1
ATOM 650 C CA . TYR A 1 89 ? 4.988 -3.477 -10.657 1.00 98.12 89 TYR A CA 1
ATOM 651 C C . TYR A 1 89 ? 5.980 -4.496 -11.227 1.00 98.12 89 TYR A C 1
ATOM 653 O O . TYR A 1 89 ? 6.018 -5.626 -10.739 1.00 98.12 89 TYR A O 1
ATOM 661 N N . LEU A 1 90 ? 6.800 -4.120 -12.216 1.00 97.56 90 LEU A N 1
ATOM 662 C CA . LEU A 1 90 ? 7.825 -5.003 -12.774 1.00 97.56 90 LEU A CA 1
ATOM 663 C C . LEU A 1 90 ? 8.808 -5.459 -11.686 1.00 97.56 90 LEU A C 1
ATOM 665 O O . LEU A 1 90 ? 9.354 -4.628 -10.957 1.00 97.56 90 LEU A O 1
ATOM 669 N N . SER A 1 91 ? 9.081 -6.760 -11.629 1.00 96.75 91 SER A N 1
ATOM 670 C CA . SER A 1 91 ? 9.938 -7.426 -10.641 1.00 96.75 91 SER A CA 1
ATOM 671 C C . SER A 1 91 ? 9.427 -7.344 -9.198 1.00 96.75 91 SER A C 1
ATOM 673 O O . SER A 1 91 ? 10.212 -7.391 -8.252 1.00 96.75 91 SER A O 1
ATOM 675 N N . THR A 1 92 ? 8.111 -7.228 -9.014 1.00 97.25 92 THR A N 1
ATOM 676 C CA . THR A 1 92 ? 7.453 -7.307 -7.700 1.00 97.25 92 THR A CA 1
ATOM 677 C C . THR A 1 92 ? 6.610 -8.579 -7.596 1.00 97.25 92 THR A C 1
ATOM 679 O O . THR A 1 92 ? 6.261 -9.192 -8.601 1.00 97.25 92 THR A O 1
ATOM 682 N N . GLN A 1 93 ? 6.204 -8.964 -6.385 1.00 96.56 93 GLN A N 1
ATOM 683 C CA . GLN A 1 93 ? 5.316 -10.121 -6.186 1.00 96.56 93 GLN A CA 1
ATOM 684 C C . GLN A 1 93 ? 3.922 -9.968 -6.832 1.00 96.56 93 GLN A C 1
ATOM 686 O O . GLN A 1 93 ? 3.217 -10.959 -6.997 1.00 96.56 93 GLN A O 1
ATOM 691 N N . TRP A 1 94 ? 3.528 -8.746 -7.212 1.00 97.12 94 TRP A N 1
ATOM 692 C CA . TRP A 1 94 ? 2.256 -8.450 -7.884 1.00 97.12 94 TRP A CA 1
ATOM 693 C C . TRP A 1 94 ? 2.396 -8.330 -9.406 1.00 97.12 94 TRP A C 1
ATOM 695 O O . TRP A 1 94 ? 1.419 -8.021 -10.083 1.00 97.12 94 TRP A O 1
ATOM 705 N N . GLU A 1 95 ? 3.590 -8.560 -9.964 1.00 97.31 95 GLU A N 1
ATOM 706 C CA . GLU A 1 95 ? 3.864 -8.387 -11.395 1.00 97.31 95 GLU A CA 1
ATOM 707 C C . GLU A 1 95 ? 2.869 -9.156 -12.273 1.00 97.31 95 GLU A C 1
ATOM 709 O O . GLU A 1 95 ? 2.313 -8.595 -13.211 1.00 97.31 95 GLU A O 1
ATOM 714 N N . SER A 1 96 ? 2.566 -10.409 -11.932 1.00 97.31 96 SER A N 1
ATOM 715 C CA . SER A 1 96 ? 1.694 -11.267 -12.744 1.00 97.31 96 SER A CA 1
ATOM 716 C C . SER A 1 96 ? 0.267 -10.737 -12.918 1.00 97.31 96 SER A C 1
ATOM 718 O O . SER A 1 96 ? -0.423 -11.154 -13.848 1.00 97.31 96 SER A O 1
ATOM 720 N N . THR A 1 97 ? -0.188 -9.830 -12.051 1.00 96.50 97 THR A N 1
ATOM 721 C CA . THR A 1 97 ? -1.567 -9.332 -12.048 1.00 96.50 97 THR A CA 1
ATOM 722 C C . THR A 1 97 ? -1.675 -7.819 -12.243 1.00 96.50 97 THR A C 1
ATOM 724 O O . THR A 1 97 ? -2.625 -7.357 -12.880 1.00 96.50 97 THR A O 1
ATOM 727 N N . MET A 1 98 ? -0.699 -7.053 -11.750 1.00 97.25 98 MET A N 1
ATOM 728 C CA . MET A 1 98 ? -0.709 -5.587 -11.733 1.00 97.25 98 MET A CA 1
ATOM 729 C C . MET A 1 98 ? 0.310 -4.948 -12.685 1.00 97.25 98 MET A C 1
ATOM 731 O O . MET A 1 98 ? 0.309 -3.731 -12.858 1.00 97.25 98 MET A O 1
ATOM 735 N N . TYR A 1 99 ? 1.190 -5.716 -13.328 1.00 97.88 99 TYR A N 1
ATOM 736 C CA . TYR A 1 99 ? 2.097 -5.131 -14.311 1.00 97.88 99 TYR A CA 1
ATOM 737 C C . TYR A 1 99 ? 1.374 -4.776 -15.613 1.00 97.88 99 TYR A C 1
ATOM 739 O O . TYR A 1 99 ? 0.594 -5.553 -16.167 1.00 97.88 99 TYR A O 1
ATOM 747 N N . GLU A 1 100 ? 1.699 -3.596 -16.126 1.00 98.00 100 GLU A N 1
ATOM 748 C CA . GLU A 1 100 ? 1.430 -3.190 -17.499 1.00 98.00 100 GLU A CA 1
ATOM 749 C C . GLU A 1 100 ? 2.632 -2.392 -18.003 1.00 98.00 100 GLU A C 1
ATOM 751 O O . GLU A 1 100 ? 3.154 -1.531 -17.295 1.00 98.00 100 GLU A O 1
ATOM 756 N N . ALA A 1 101 ? 3.107 -2.697 -19.211 1.00 97.44 101 ALA A N 1
ATOM 757 C CA . ALA A 1 101 ? 4.212 -1.965 -19.820 1.00 97.44 101 ALA A CA 1
ATOM 758 C C . ALA A 1 101 ? 3.809 -0.512 -20.122 1.00 97.44 101 ALA A C 1
ATOM 760 O O . ALA A 1 101 ? 2.640 -0.212 -20.354 1.00 97.44 101 ALA A O 1
ATOM 761 N N . TYR A 1 102 ? 4.783 0.402 -20.157 1.00 97.00 102 TYR A N 1
ATOM 762 C CA . TYR A 1 102 ? 4.509 1.785 -20.549 1.00 97.00 102 TYR A CA 1
ATOM 763 C C . TYR A 1 102 ? 3.952 1.822 -21.979 1.00 97.00 102 TYR A C 1
ATOM 765 O O . TYR A 1 102 ? 4.590 1.327 -22.905 1.00 97.00 102 TYR A O 1
ATOM 773 N N . ASN A 1 103 ? 2.773 2.419 -22.141 1.00 96.00 103 ASN A N 1
ATOM 774 C CA . ASN A 1 103 ? 2.029 2.485 -23.402 1.00 96.00 103 ASN A CA 1
ATOM 775 C C . ASN A 1 103 ? 1.848 3.929 -23.916 1.00 96.00 103 ASN A C 1
ATOM 777 O O . ASN A 1 103 ? 1.047 4.175 -24.817 1.00 96.00 103 ASN A O 1
ATOM 781 N N . GLY A 1 104 ? 2.571 4.894 -23.337 1.00 95.94 104 GLY A N 1
ATOM 782 C CA . GLY A 1 104 ? 2.498 6.296 -23.742 1.00 95.94 104 GLY A CA 1
ATOM 783 C C . GLY A 1 104 ? 3.394 6.633 -24.938 1.00 95.94 104 GLY A C 1
ATOM 784 O O . GLY A 1 104 ? 4.193 5.827 -25.406 1.00 95.94 104 GLY A O 1
ATOM 785 N N . THR A 1 105 ? 3.269 7.863 -25.436 1.00 97.81 105 THR A N 1
ATOM 786 C CA . THR A 1 105 ? 3.923 8.314 -26.677 1.00 97.81 105 THR A CA 1
ATOM 787 C C . THR A 1 105 ? 5.286 8.977 -26.474 1.00 97.81 105 THR A C 1
ATOM 789 O O . THR A 1 105 ? 5.910 9.365 -27.458 1.00 97.81 105 THR 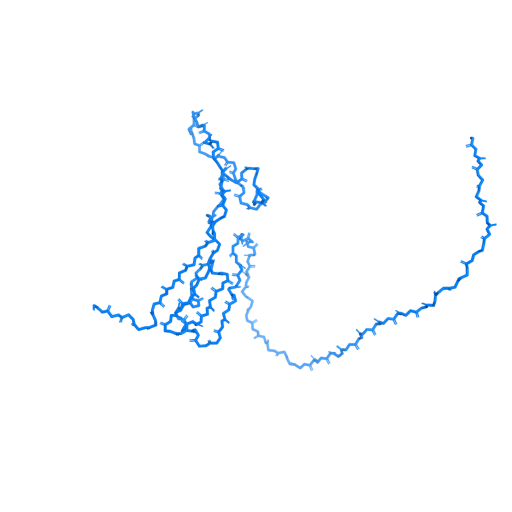A O 1
ATOM 792 N N . ASN A 1 106 ? 5.764 9.140 -25.234 1.00 97.44 106 ASN A N 1
ATOM 793 C CA . ASN A 1 106 ? 7.029 9.826 -24.965 1.00 97.44 106 ASN A CA 1
ATOM 794 C C . ASN A 1 106 ? 8.229 8.912 -25.291 1.00 97.44 106 ASN A C 1
ATOM 796 O O . ASN A 1 106 ? 8.478 7.963 -24.543 1.00 97.44 106 ASN A O 1
ATOM 800 N N . PRO A 1 107 ? 9.033 9.214 -26.329 1.00 95.62 107 PRO A N 1
ATOM 801 C CA . PRO A 1 107 ? 10.180 8.385 -26.698 1.00 95.62 107 PRO A CA 1
ATOM 802 C C . PRO A 1 107 ? 11.358 8.509 -25.721 1.00 95.62 107 PRO A C 1
ATOM 804 O O . PRO A 1 107 ? 12.301 7.734 -25.805 1.00 95.62 107 PRO A O 1
ATOM 807 N N . GLN A 1 108 ? 11.342 9.497 -24.822 1.00 97.44 108 GLN A N 1
ATOM 808 C CA . GLN A 1 108 ? 12.358 9.703 -23.783 1.00 97.44 108 GLN A CA 1
ATOM 809 C C . GLN A 1 108 ? 11.906 9.156 -22.424 1.00 97.44 108 GLN A C 1
ATOM 811 O O . GLN A 1 108 ? 12.453 9.530 -21.386 1.00 97.44 108 GLN A O 1
ATOM 816 N N . PHE A 1 109 ? 10.871 8.311 -22.400 1.00 96.56 109 PHE A N 1
ATOM 817 C CA . PHE A 1 109 ? 10.431 7.682 -21.166 1.00 96.56 109 PHE A CA 1
ATOM 818 C C . PHE A 1 109 ? 11.559 6.841 -20.560 1.00 96.56 109 PHE A C 1
ATOM 820 O O . PHE A 1 109 ? 12.080 5.923 -21.189 1.00 96.56 109 PHE A O 1
ATOM 827 N N . ASN A 1 110 ? 11.895 7.143 -19.309 1.00 96.75 110 ASN A N 1
ATOM 828 C CA . ASN A 1 110 ? 12.830 6.369 -18.513 1.00 96.75 110 ASN A CA 1
ATOM 829 C C . ASN A 1 110 ? 12.199 6.108 -17.145 1.00 96.75 110 ASN A C 1
ATOM 831 O O . ASN A 1 110 ? 11.909 7.047 -16.399 1.00 96.75 110 ASN A O 1
ATOM 835 N N . LEU A 1 111 ? 11.944 4.838 -16.833 1.00 96.19 111 LEU A N 1
ATOM 836 C CA . LEU A 1 111 ? 11.269 4.453 -15.598 1.00 96.19 111 LEU A CA 1
ATOM 837 C C . LEU A 1 111 ? 12.183 4.722 -14.395 1.00 96.19 111 LEU A C 1
ATOM 839 O O . LEU A 1 111 ? 13.353 4.337 -14.396 1.00 96.19 111 LEU A O 1
ATOM 843 N N . ASN A 1 112 ? 11.648 5.341 -13.342 1.00 96.44 112 ASN A N 1
ATOM 844 C CA . ASN A 1 112 ? 12.393 5.494 -12.097 1.00 96.44 112 ASN A CA 1
ATOM 845 C C . ASN A 1 112 ? 12.699 4.100 -11.487 1.00 96.44 112 ASN A C 1
ATOM 847 O O . ASN A 1 112 ? 11.862 3.197 -11.560 1.00 96.44 112 ASN A O 1
ATOM 851 N N . PRO A 1 113 ? 13.892 3.881 -10.904 1.00 95.69 113 PRO A N 1
ATOM 852 C CA . PRO A 1 113 ? 14.290 2.565 -10.402 1.00 95.69 113 PRO A CA 1
ATOM 853 C C . PRO A 1 113 ? 13.516 2.100 -9.160 1.00 95.69 113 PRO A C 1
ATOM 855 O O . PRO A 1 113 ? 13.533 0.907 -8.866 1.00 95.69 113 PRO A O 1
ATOM 858 N N . ASN A 1 114 ? 12.818 2.989 -8.447 1.00 96.94 114 ASN A N 1
ATOM 859 C CA . ASN A 1 114 ? 11.972 2.589 -7.326 1.00 96.94 114 ASN A CA 1
ATOM 860 C C . ASN A 1 114 ? 10.850 1.657 -7.806 1.00 96.94 114 ASN A C 1
ATOM 862 O O . ASN A 1 114 ? 10.411 1.707 -8.959 1.00 96.94 114 ASN A O 1
ATOM 866 N N . ARG A 1 115 ? 10.383 0.783 -6.919 1.00 97.00 115 ARG A N 1
ATOM 867 C CA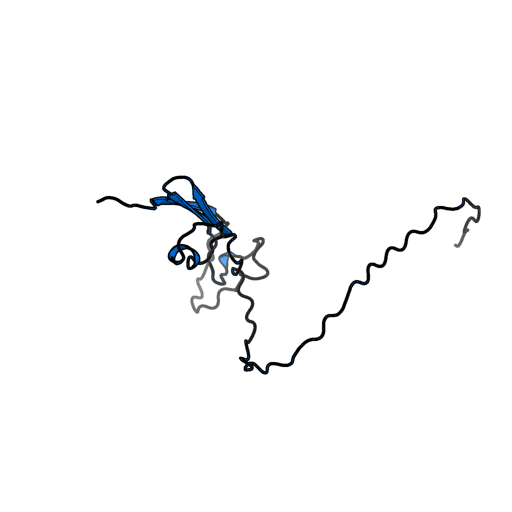 . ARG A 1 115 ? 9.273 -0.137 -7.181 1.00 97.00 115 ARG A CA 1
ATOM 868 C C . ARG A 1 115 ? 8.206 0.013 -6.122 1.00 97.00 115 ARG A C 1
ATOM 870 O O . ARG A 1 115 ? 8.487 0.461 -5.011 1.00 97.00 115 ARG A O 1
ATOM 877 N N . ILE A 1 116 ? 6.985 -0.351 -6.498 1.00 97.50 116 ILE A N 1
ATOM 878 C CA . ILE A 1 116 ? 5.865 -0.359 -5.567 1.00 97.50 116 ILE A CA 1
ATOM 879 C C . ILE A 1 116 ? 6.128 -1.411 -4.489 1.00 97.50 116 ILE A C 1
ATOM 881 O O . ILE A 1 116 ? 6.495 -2.551 -4.777 1.00 97.50 116 ILE A O 1
ATOM 885 N N . SER A 1 117 ? 5.910 -1.008 -3.245 1.00 95.69 117 SER A N 1
ATOM 886 C CA . SER A 1 117 ? 5.826 -1.880 -2.084 1.00 95.69 117 SER A CA 1
ATOM 887 C C . SER A 1 117 ? 4.486 -1.658 -1.388 1.00 95.69 117 SER A C 1
ATOM 889 O O . SER A 1 117 ? 3.854 -0.612 -1.534 1.00 95.69 117 SER A O 1
ATOM 891 N N . GLU A 1 118 ? 4.038 -2.665 -0.648 1.00 95.50 118 GLU A N 1
ATOM 892 C CA . GLU A 1 118 ? 2.810 -2.586 0.135 1.00 95.50 118 GLU A CA 1
ATOM 893 C C . GLU A 1 118 ? 3.093 -1.930 1.490 1.00 95.50 118 GLU A C 1
ATOM 895 O O . GLU A 1 118 ? 4.059 -2.281 2.170 1.00 95.50 118 GLU A O 1
ATOM 900 N N . ALA A 1 119 ? 2.222 -1.015 1.908 1.00 95.50 119 ALA A N 1
ATOM 901 C CA . ALA A 1 119 ? 2.264 -0.398 3.228 1.00 95.50 119 ALA A CA 1
ATOM 902 C C . ALA A 1 119 ? 1.120 -0.920 4.106 1.00 95.50 119 ALA A C 1
ATOM 904 O O . ALA A 1 119 ? -0.038 -0.896 3.704 1.00 95.50 119 ALA A O 1
ATOM 905 N N . LYS A 1 120 ? 1.402 -1.350 5.338 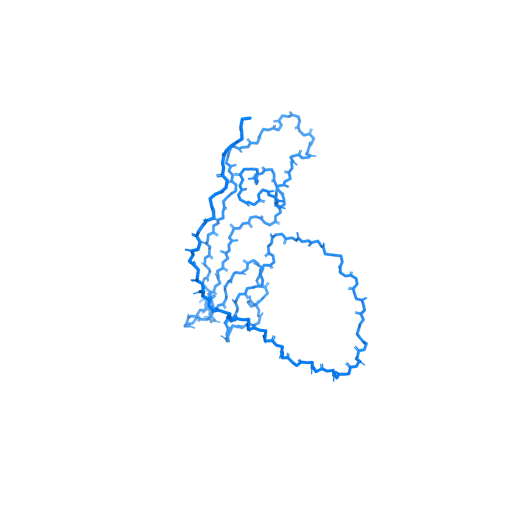1.00 96.19 120 LYS A N 1
ATOM 906 C CA . LYS A 1 120 ? 0.346 -1.688 6.305 1.00 96.19 120 LYS A CA 1
ATOM 907 C C . LYS A 1 120 ? -0.103 -0.418 7.018 1.00 96.19 120 LYS A C 1
ATOM 909 O O . LYS A 1 120 ? 0.685 0.185 7.741 1.00 96.19 120 LYS A O 1
ATOM 914 N N . ILE A 1 121 ? -1.352 -0.008 6.814 1.00 96.88 121 ILE A N 1
ATOM 915 C CA . ILE A 1 121 ? -1.889 1.239 7.371 1.00 96.88 121 ILE A CA 1
ATOM 916 C C . ILE A 1 121 ? -3.059 0.897 8.290 1.00 96.88 121 ILE A C 1
ATOM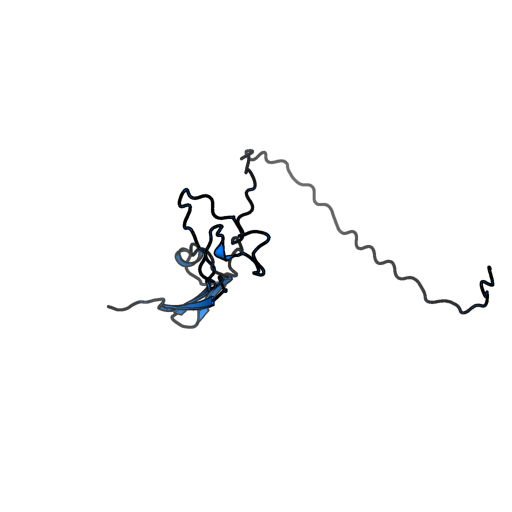 918 O O . ILE A 1 121 ? -3.892 0.053 7.963 1.00 96.88 121 ILE A O 1
ATOM 922 N N . THR A 1 122 ? -3.107 1.540 9.455 1.00 97.94 122 THR A N 1
ATOM 923 C CA . THR A 1 122 ? -4.206 1.409 10.417 1.00 97.94 122 THR A CA 1
ATOM 924 C C . THR A 1 122 ? -4.804 2.779 10.687 1.00 97.94 122 THR A C 1
ATOM 926 O O . THR A 1 122 ? -4.102 3.689 11.121 1.00 97.94 122 THR A O 1
ATOM 929 N N . PHE A 1 123 ? -6.106 2.907 10.466 1.00 97.69 123 PHE A N 1
ATOM 930 C CA . PHE A 1 123 ? -6.891 4.074 10.840 1.00 97.69 123 PHE A CA 1
ATOM 931 C C . PHE A 1 123 ? -7.647 3.778 12.130 1.00 97.69 123 PHE A C 1
ATOM 933 O O . PHE A 1 123 ? -8.215 2.699 12.289 1.00 97.69 123 PHE A O 1
ATOM 940 N N . ARG A 1 124 ? -7.668 4.749 13.044 1.00 97.75 124 ARG A N 1
ATOM 941 C CA . ARG A 1 124 ? -8.492 4.722 14.255 1.00 97.75 124 ARG A CA 1
ATOM 942 C C . ARG A 1 124 ? -9.417 5.926 14.214 1.00 97.75 124 ARG A C 1
ATOM 944 O O . ARG A 1 124 ? -8.948 7.057 14.301 1.00 97.75 124 ARG A O 1
ATOM 951 N N . ILE A 1 125 ? -10.708 5.679 14.041 1.00 96.94 125 ILE A N 1
ATOM 952 C CA . ILE A 1 125 ? -11.728 6.717 13.884 1.00 96.94 125 ILE A CA 1
ATOM 953 C C . ILE A 1 125 ? -12.609 6.700 15.138 1.00 96.94 125 ILE A C 1
ATOM 955 O O . ILE A 1 125 ? -13.168 5.647 15.440 1.00 96.94 125 ILE A O 1
ATOM 959 N N . PRO A 1 126 ? -12.736 7.810 15.888 1.00 96.31 126 PRO A N 1
ATOM 960 C CA . PRO A 1 126 ? -13.636 7.871 17.036 1.00 96.31 126 PRO A CA 1
ATOM 961 C C . PRO A 1 126 ? -15.084 7.587 16.622 1.00 96.31 126 PRO A C 1
ATOM 963 O O . PRO A 1 126 ? -15.565 8.147 15.639 1.00 96.31 126 PRO A O 1
ATOM 966 N N . MET A 1 127 ? -15.788 6.767 17.399 1.00 92.94 127 MET A N 1
ATOM 967 C CA . MET A 1 127 ? -17.209 6.460 17.200 1.00 92.94 127 MET A CA 1
ATOM 968 C C . MET A 1 127 ? -18.090 7.693 17.438 1.00 92.94 127 MET A C 1
ATOM 970 O O . MET A 1 127 ? -19.114 7.870 16.787 1.00 92.94 127 MET A O 1
ATOM 974 N N . ASN A 1 128 ? -17.656 8.561 18.356 1.00 93.06 128 ASN A N 1
ATOM 975 C CA . ASN A 1 128 ? -18.312 9.819 18.695 1.00 93.06 128 ASN A CA 1
ATOM 976 C C . ASN A 1 128 ? -17.301 10.974 18.563 1.00 93.06 128 ASN A C 1
ATOM 978 O O . ASN A 1 128 ? -16.708 11.379 19.570 1.00 93.06 128 ASN A O 1
ATOM 982 N N . PRO A 1 129 ? -17.038 11.474 17.340 1.00 91.44 129 PRO A N 1
ATOM 983 C CA . PRO A 1 129 ? -16.196 12.647 17.132 1.00 91.44 129 PRO A CA 1
ATOM 984 C C . PRO A 1 129 ? -16.756 13.857 17.886 1.00 91.44 129 PRO A C 1
ATOM 986 O O . PRO A 1 129 ? -17.971 14.018 18.001 1.00 91.44 129 PRO A O 1
ATOM 989 N N . LYS A 1 130 ? -15.867 14.706 18.397 1.00 92.12 130 LYS A N 1
ATOM 990 C CA . LYS A 1 130 ? -16.220 15.975 19.041 1.00 92.12 130 LYS A CA 1
ATOM 991 C C . LYS A 1 130 ? -15.598 17.114 18.239 1.00 92.12 130 LYS A C 1
ATOM 993 O O . LYS A 1 130 ? -14.518 16.921 17.680 1.00 92.12 130 LYS A O 1
ATOM 998 N N . GLU A 1 131 ? -16.304 18.237 18.174 1.00 82.69 131 GLU A N 1
ATOM 999 C CA . GLU A 1 131 ? -15.798 19.497 17.611 1.00 82.69 131 GLU A CA 1
ATOM 1000 C C . GLU A 1 131 ? -14.781 20.172 18.538 1.00 82.69 131 GLU A C 1
ATOM 1002 O O . GLU A 1 131 ? -14.889 19.985 19.777 1.00 82.69 131 GLU A O 1
#